Protein AF-A0A7V3M1S3-F1 (afdb_monomer_lite)

Secondary structure (DSSP, 8-state):
--HHHHHHHHHHHHHHHHHHHHHHHHHHHHTS---HHHHHHHHHHHHHHHHHHHHHHH-GGGG---GGGHHHHHHIIIIIIIHHHHHHHHHHH-

pLDDT: mean 87.77, std 6.74, range [64.12, 96.62]

Foldseek 3Di:
DDPVVVVVVVVVVVVVVVVVVLVVLVCCVPVVVQDLLNVLVVVVVVCCVVVVVVCVVPPCVVVDDDPVCVVVVVCCVVVVRVVVSVVVSVVSSD

Structure (mmCIF, N/CA/C/O backbone):
data_AF-A0A7V3M1S3-F1
#
_entry.id   AF-A0A7V3M1S3-F1
#
loop_
_atom_site.group_PDB
_atom_site.id
_atom_site.type_symbol
_atom_site.label_atom_id
_atom_site.label_alt_id
_atom_site.label_comp_id
_atom_site.label_asym_id
_atom_site.label_entity_id
_atom_site.label_seq_id
_atom_site.pdbx_PDB_ins_code
_atom_site.Cartn_x
_atom_site.Cartn_y
_atom_site.Cartn_z
_atom_site.occupancy
_atom_site.B_iso_or_equiv
_atom_site.auth_seq_id
_atom_site.auth_comp_id
_atom_site.auth_asym_id
_atom_site.auth_atom_id
_atom_site.pdbx_PDB_model_num
ATOM 1 N N . MET A 1 1 ? -15.176 21.719 12.080 1.00 67.19 1 MET A N 1
ATOM 2 C CA . MET A 1 1 ? -15.436 21.566 10.627 1.00 67.19 1 MET A CA 1
ATOM 3 C C . MET A 1 1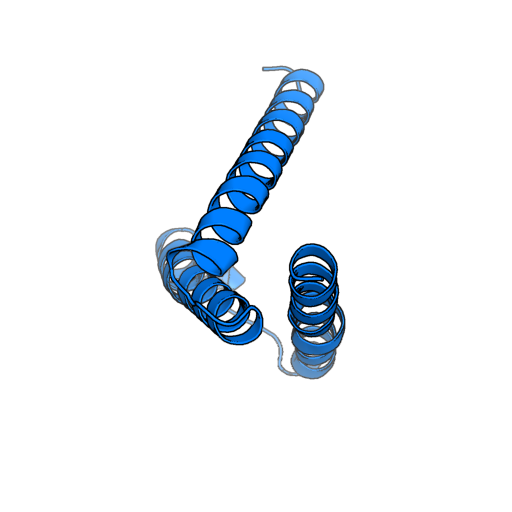 ? -16.704 20.752 10.454 1.00 67.19 1 MET A C 1
ATOM 5 O O . MET A 1 1 ? -16.873 19.782 11.184 1.00 67.19 1 MET A O 1
ATOM 9 N N . THR A 1 2 ? -17.600 21.138 9.546 1.00 91.69 2 THR A N 1
ATOM 10 C CA . THR A 1 2 ? -18.804 20.341 9.265 1.00 91.69 2 THR A CA 1
ATOM 11 C C . THR A 1 2 ? -18.418 19.013 8.594 1.00 91.69 2 THR A C 1
ATOM 13 O O . THR A 1 2 ? -17.376 18.949 7.931 1.00 91.69 2 THR A O 1
ATOM 16 N N . PRO A 1 3 ? -19.220 17.942 8.739 1.00 89.88 3 PRO A N 1
ATOM 17 C CA . PRO A 1 3 ? -18.958 16.660 8.079 1.00 89.88 3 PRO A CA 1
ATOM 18 C C . PRO A 1 3 ? -18.764 16.793 6.561 1.00 89.88 3 PRO A C 1
ATOM 20 O O . PRO A 1 3 ? -17.860 16.172 6.008 1.00 89.88 3 PRO A O 1
ATOM 23 N N . LEU A 1 4 ? -19.543 17.676 5.921 1.00 92.12 4 LEU A N 1
ATOM 24 C CA . LEU A 1 4 ? -19.411 18.038 4.50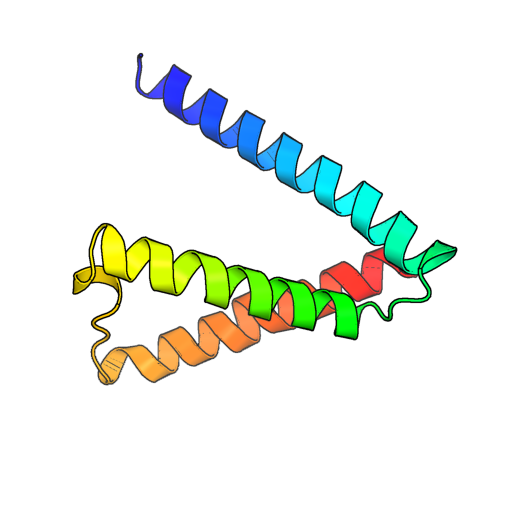7 1.00 92.12 4 LEU A CA 1
ATOM 25 C C . LEU A 1 4 ? -18.040 18.639 4.188 1.00 92.12 4 LEU A C 1
ATOM 27 O O . LEU A 1 4 ? -17.352 18.133 3.312 1.00 92.12 4 LEU A O 1
ATOM 31 N N . ALA A 1 5 ? -17.598 19.656 4.935 1.00 93.12 5 ALA A N 1
ATOM 32 C CA . ALA A 1 5 ? -16.297 20.283 4.697 1.00 93.12 5 ALA A CA 1
ATOM 33 C C . ALA A 1 5 ? -15.134 19.288 4.848 1.00 93.12 5 ALA A C 1
ATOM 35 O O . ALA A 1 5 ? -14.195 19.311 4.054 1.00 93.12 5 ALA A O 1
ATOM 36 N N . ARG A 1 6 ? -15.208 18.382 5.835 1.00 93.56 6 ARG A N 1
ATOM 37 C CA . ARG A 1 6 ? -14.203 17.322 6.021 1.00 93.56 6 ARG A CA 1
ATOM 38 C C . ARG A 1 6 ? -14.204 16.338 4.850 1.00 93.56 6 ARG A C 1
ATOM 40 O O . ARG A 1 6 ? -13.135 16.011 4.345 1.00 93.56 6 ARG A O 1
ATOM 47 N N . GLY A 1 7 ? -15.386 15.898 4.414 1.00 93.56 7 GLY A N 1
ATOM 48 C CA . GLY A 1 7 ? -15.539 15.007 3.263 1.00 93.56 7 GLY A CA 1
ATOM 49 C C . GLY A 1 7 ? -14.982 15.624 1.981 1.00 93.56 7 GLY A C 1
ATOM 50 O O . GLY A 1 7 ? -14.169 14.999 1.306 1.00 93.56 7 GLY A O 1
ATOM 51 N N . THR A 1 8 ? -15.330 16.881 1.696 1.00 95.50 8 THR A N 1
ATOM 52 C CA . THR A 1 8 ? -14.830 17.612 0.523 1.00 95.50 8 THR A CA 1
ATOM 53 C C . THR A 1 8 ? -13.309 17.735 0.537 1.00 95.50 8 THR A C 1
ATOM 55 O O . THR A 1 8 ? -12.669 17.489 -0.482 1.00 95.50 8 THR A O 1
ATOM 58 N N . LEU A 1 9 ? -12.710 18.051 1.689 1.00 95.56 9 LEU A N 1
ATOM 59 C CA . LEU A 1 9 ? -11.252 18.122 1.828 1.00 95.56 9 LEU A CA 1
ATOM 60 C C . LEU A 1 9 ? -10.572 16.770 1.601 1.00 95.56 9 LEU A C 1
ATOM 62 O O . LEU A 1 9 ? -9.547 16.719 0.928 1.00 95.56 9 LEU A O 1
ATOM 66 N N . MET A 1 10 ? -11.146 15.680 2.114 1.00 93.62 10 MET A N 1
ATOM 67 C CA . MET A 1 10 ? -10.615 14.332 1.885 1.00 93.62 10 MET A CA 1
ATOM 68 C C . MET A 1 10 ? -10.655 13.951 0.402 1.00 93.62 10 MET A C 1
ATOM 70 O O . MET A 1 10 ? -9.671 13.429 -0.115 1.00 93.62 10 MET A O 1
ATOM 74 N N . VAL A 1 11 ? -11.754 14.256 -0.295 1.00 94.69 11 VAL A N 1
ATOM 75 C CA . VAL A 1 11 ? -11.880 14.009 -1.740 1.00 94.69 11 VAL A CA 1
ATOM 76 C C . VAL A 1 11 ? -10.886 14.857 -2.530 1.00 94.69 11 VAL A C 1
ATOM 78 O O . VAL A 1 11 ? -10.190 14.328 -3.393 1.00 94.69 11 VAL A O 1
ATOM 81 N N . ALA A 1 12 ? -10.770 16.149 -2.216 1.00 96.12 12 ALA A N 1
ATOM 82 C CA . ALA A 1 12 ? -9.831 17.045 -2.886 1.00 96.12 12 ALA A CA 1
ATOM 83 C C . ALA A 1 12 ? -8.373 16.598 -2.685 1.00 96.12 12 ALA A C 1
ATOM 85 O O . ALA A 1 12 ? -7.605 16.550 -3.645 1.00 96.12 12 ALA A O 1
ATOM 86 N N . ALA A 1 13 ? -8.004 16.205 -1.463 1.00 94.81 13 ALA A N 1
ATOM 87 C CA . ALA A 1 13 ? -6.677 15.677 -1.162 1.00 94.81 13 ALA A CA 1
ATOM 88 C C . ALA A 1 13 ? -6.408 14.364 -1.911 1.00 94.81 13 ALA A C 1
ATOM 90 O O . ALA A 1 13 ? -5.353 14.210 -2.525 1.00 94.81 13 ALA A O 1
ATOM 91 N N . ALA A 1 14 ? -7.375 13.442 -1.925 1.00 91.12 14 ALA A N 1
ATOM 92 C CA . ALA A 1 14 ? -7.257 12.188 -2.661 1.00 91.12 14 ALA A CA 1
ATOM 93 C C . ALA A 1 14 ? -7.072 12.425 -4.168 1.00 91.12 14 ALA A C 1
ATOM 95 O O . ALA A 1 14 ? -6.188 11.818 -4.775 1.00 91.12 14 ALA A O 1
ATOM 96 N N . ALA A 1 15 ? -7.849 13.340 -4.756 1.00 92.75 15 ALA A N 1
ATOM 97 C CA . ALA A 1 15 ? -7.741 13.714 -6.164 1.00 92.75 15 ALA A CA 1
ATOM 98 C C . ALA A 1 15 ? -6.373 14.334 -6.489 1.00 92.75 15 ALA A C 1
ATOM 100 O O . ALA A 1 15 ? -5.750 13.958 -7.482 1.00 92.75 15 ALA A O 1
ATOM 101 N N . ALA A 1 16 ? -5.866 15.220 -5.627 1.00 94.06 16 ALA A N 1
ATOM 102 C CA . ALA A 1 16 ? -4.541 15.811 -5.786 1.00 94.06 16 ALA A CA 1
ATOM 103 C C . ALA A 1 16 ? -3.428 14.750 -5.728 1.00 94.06 16 ALA A C 1
ATOM 105 O O . ALA A 1 16 ? -2.556 14.730 -6.597 1.00 94.06 16 ALA A O 1
ATOM 106 N N . CYS A 1 17 ? -3.484 13.825 -4.762 1.00 91.50 17 CYS A N 1
ATOM 107 C CA . CYS A 1 17 ? -2.531 12.717 -4.664 1.00 91.50 17 CYS A CA 1
ATOM 108 C C . CYS A 1 17 ? -2.561 11.819 -5.909 1.00 91.50 17 CYS A C 1
ATOM 110 O O . CYS A 1 17 ? -1.507 11.430 -6.409 1.00 91.50 17 CYS A O 1
ATOM 112 N N . TRP A 1 18 ? -3.752 11.508 -6.427 1.00 89.25 18 TRP A N 1
ATOM 113 C CA . TRP A 1 18 ? -3.915 10.693 -7.633 1.00 89.25 18 TRP A CA 1
ATOM 114 C C . TRP A 1 18 ? -3.381 11.380 -8.894 1.00 89.25 18 TRP A C 1
ATOM 116 O O . TRP A 1 18 ? -2.683 10.752 -9.697 1.00 89.25 18 TRP A O 1
ATOM 126 N N . GLY A 1 19 ? -3.672 12.673 -9.054 1.00 88.19 19 GLY A N 1
ATOM 127 C CA . GLY A 1 19 ? -3.166 13.477 -10.165 1.00 88.19 19 GLY A CA 1
ATOM 128 C C . GLY A 1 19 ? -1.641 13.579 -10.143 1.00 88.19 19 GLY A C 1
ATOM 129 O O . GLY A 1 19 ? -0.989 13.248 -11.131 1.00 88.19 19 GLY A O 1
ATOM 130 N N . ALA A 1 20 ? -1.064 13.940 -8.993 1.00 90.31 20 ALA A N 1
ATOM 131 C CA . ALA A 1 20 ? 0.386 14.030 -8.820 1.00 90.31 20 ALA A CA 1
ATOM 132 C C . ALA A 1 20 ? 1.081 12.685 -9.080 1.00 90.31 20 ALA A C 1
ATOM 134 O O . ALA A 1 20 ? 2.089 12.634 -9.786 1.00 90.31 20 ALA A O 1
ATOM 135 N N . PHE A 1 21 ? 0.514 11.589 -8.565 1.00 86.44 21 PHE A N 1
ATOM 136 C CA . PHE A 1 21 ? 1.035 10.248 -8.804 1.00 86.44 21 PHE A CA 1
ATOM 137 C C . PHE A 1 21 ? 1.103 9.912 -10.300 1.00 86.44 21 PHE A C 1
ATOM 139 O O . PHE A 1 21 ? 2.113 9.383 -10.754 1.00 86.44 21 PHE A O 1
ATOM 146 N N . SER A 1 22 ? 0.059 10.232 -11.070 1.00 82.56 22 SER A N 1
ATOM 147 C CA . SER A 1 22 ? -0.007 9.891 -12.498 1.00 82.56 22 SER A CA 1
ATOM 148 C C . SER A 1 22 ? 1.078 10.603 -13.311 1.00 82.56 22 SER A C 1
ATOM 150 O O . SER A 1 22 ? 1.715 9.985 -14.165 1.00 82.56 22 SER A O 1
ATOM 152 N N . THR A 1 23 ? 1.352 11.871 -12.996 1.00 87.25 23 THR A N 1
ATOM 153 C CA . THR A 1 23 ? 2.447 12.634 -13.614 1.00 87.25 23 THR A CA 1
ATOM 154 C C . THR A 1 23 ? 3.810 12.033 -13.275 1.00 87.25 23 THR A C 1
ATOM 156 O O . THR A 1 23 ? 4.609 11.775 -14.173 1.00 87.25 23 THR A O 1
ATOM 159 N N . VAL A 1 24 ? 4.064 11.753 -11.993 1.00 86.56 24 VAL A N 1
ATOM 160 C CA . VAL A 1 24 ? 5.338 11.167 -11.538 1.00 86.56 24 VAL A CA 1
ATOM 161 C C . VAL A 1 24 ? 5.554 9.774 -12.131 1.00 86.56 24 VAL A C 1
ATOM 163 O O . VAL A 1 24 ? 6.655 9.466 -12.578 1.00 86.56 24 VAL A O 1
ATOM 166 N N . ALA A 1 25 ? 4.512 8.941 -12.186 1.00 84.25 25 ALA A N 1
ATOM 167 C CA . ALA A 1 25 ? 4.586 7.611 -12.783 1.00 84.25 25 ALA A CA 1
ATOM 168 C C . ALA A 1 25 ? 4.998 7.679 -14.258 1.00 84.25 25 ALA A C 1
ATOM 170 O O . ALA A 1 25 ? 5.881 6.936 -14.675 1.00 84.25 25 ALA A O 1
ATOM 171 N N . LYS A 1 26 ? 4.425 8.614 -15.026 1.00 82.06 26 LYS A N 1
ATOM 172 C CA . LYS A 1 26 ? 4.777 8.795 -16.439 1.00 82.06 26 LYS A CA 1
ATOM 173 C C . LYS A 1 26 ? 6.236 9.215 -16.627 1.00 82.06 26 LYS A C 1
ATOM 175 O O . LYS A 1 26 ? 6.906 8.665 -17.494 1.00 82.06 26 LYS A O 1
ATOM 180 N N . ILE A 1 27 ? 6.743 10.116 -15.785 1.00 85.56 27 ILE A N 1
ATOM 181 C CA . ILE A 1 27 ? 8.166 10.503 -15.782 1.00 85.56 27 ILE A CA 1
ATOM 182 C C . ILE A 1 27 ? 9.051 9.285 -15.477 1.00 85.56 27 ILE A C 1
ATOM 184 O O . ILE A 1 27 ? 10.018 9.028 -16.186 1.00 85.56 27 ILE A O 1
ATOM 188 N N . LEU A 1 28 ? 8.698 8.479 -14.471 1.00 84.00 28 LEU A N 1
ATOM 189 C CA . LEU A 1 28 ? 9.454 7.271 -14.115 1.00 84.00 28 LEU A CA 1
ATOM 190 C C . LEU A 1 28 ? 9.461 6.211 -15.228 1.00 84.00 28 LEU A C 1
ATOM 192 O O . LEU A 1 28 ? 10.451 5.494 -15.372 1.00 84.00 28 LEU A O 1
ATOM 196 N N . PHE A 1 29 ? 8.390 6.121 -16.018 1.00 81.12 29 PHE A N 1
ATOM 197 C CA . PHE A 1 29 ? 8.320 5.220 -17.171 1.00 81.12 29 PHE A CA 1
ATOM 198 C C . PHE A 1 29 ? 9.170 5.701 -18.342 1.00 81.12 29 PHE A C 1
ATOM 200 O O . PHE A 1 29 ? 9.915 4.910 -18.915 1.00 81.12 29 PHE A O 1
ATOM 207 N N . VAL A 1 30 ? 9.062 6.985 -18.693 1.00 77.81 30 VAL A N 1
ATOM 208 C CA . VAL A 1 30 ? 9.704 7.550 -19.888 1.00 77.81 30 VAL A CA 1
ATOM 209 C C . VAL A 1 30 ? 11.180 7.855 -19.645 1.00 77.81 30 VAL A C 1
ATOM 211 O O . VAL A 1 30 ? 12.024 7.485 -20.454 1.00 77.81 30 VAL A O 1
ATOM 214 N N . GLU A 1 31 ? 11.502 8.515 -18.535 1.00 80.06 31 GLU A N 1
ATOM 215 C CA . GLU A 1 31 ? 12.859 8.989 -18.235 1.00 80.06 31 GLU A CA 1
ATOM 216 C C . GLU A 1 31 ? 13.610 8.030 -17.309 1.00 80.06 31 GLU A C 1
ATOM 218 O O . GLU A 1 31 ? 14.805 7.800 -17.477 1.00 80.06 31 GLU A O 1
ATOM 223 N N . GLY A 1 32 ? 12.910 7.441 -16.336 1.00 75.50 32 GLY A N 1
ATOM 224 C CA . GLY A 1 32 ? 13.509 6.534 -15.352 1.00 75.50 32 GLY A CA 1
ATOM 225 C C . GLY A 1 32 ? 13.729 5.103 -15.851 1.00 75.50 32 GLY A C 1
ATOM 226 O O . GLY A 1 32 ? 14.334 4.310 -15.130 1.00 75.50 32 GLY A O 1
ATOM 227 N N . ALA A 1 33 ? 13.218 4.760 -17.041 1.00 77.88 33 ALA A N 1
ATOM 228 C CA . ALA A 1 33 ? 13.220 3.407 -17.608 1.00 77.88 33 ALA A CA 1
ATOM 229 C C . ALA A 1 33 ? 12.686 2.324 -16.641 1.00 77.88 33 ALA A C 1
ATOM 231 O O . ALA A 1 33 ? 13.074 1.155 -16.706 1.00 77.88 33 ALA A O 1
ATOM 232 N N . VAL A 1 34 ? 11.792 2.704 -15.722 1.00 82.62 34 VAL A N 1
ATOM 233 C CA . VAL A 1 34 ? 11.188 1.778 -14.761 1.00 82.62 34 VAL A CA 1
ATOM 234 C C . VAL A 1 34 ? 10.039 1.052 -15.445 1.00 82.62 34 VAL A C 1
ATOM 236 O O . VAL A 1 34 ? 9.142 1.685 -16.000 1.00 82.62 34 VAL A O 1
ATOM 239 N N . SER A 1 35 ? 10.015 -0.281 -15.378 1.00 85.06 35 SER A N 1
ATOM 240 C CA . SER A 1 35 ? 8.880 -1.022 -15.926 1.00 85.06 35 SER A CA 1
ATOM 241 C C . SER A 1 35 ? 7.596 -0.735 -15.125 1.00 85.06 35 SER A C 1
ATOM 243 O O . SER A 1 35 ? 7.644 -0.626 -13.892 1.00 85.06 35 SER A O 1
ATOM 245 N N . PRO A 1 36 ? 6.421 -0.660 -15.778 1.00 81.69 36 PRO A N 1
ATOM 246 C CA . PRO A 1 36 ? 5.133 -0.468 -15.105 1.00 81.69 36 PRO A CA 1
ATOM 247 C C . PRO A 1 36 ? 4.897 -1.448 -13.951 1.00 81.69 36 PRO A C 1
ATOM 249 O O . PRO A 1 36 ? 4.403 -1.080 -12.886 1.00 81.69 36 PRO A O 1
ATOM 252 N N . GLN A 1 37 ? 5.322 -2.695 -14.133 1.00 82.31 37 GLN A N 1
ATOM 253 C CA . GLN A 1 37 ? 5.190 -3.767 -13.155 1.00 82.31 37 GLN A CA 1
ATOM 254 C C . GLN A 1 37 ? 6.151 -3.583 -11.974 1.00 82.31 37 GLN A C 1
ATOM 256 O O . GLN A 1 37 ? 5.756 -3.809 -10.830 1.00 82.31 37 GLN A O 1
ATOM 261 N N . ALA A 1 38 ? 7.385 -3.126 -12.221 1.00 85.56 38 ALA A N 1
ATOM 262 C CA . ALA A 1 38 ? 8.317 -2.789 -11.147 1.00 85.56 38 ALA A CA 1
ATOM 263 C C . ALA A 1 38 ? 7.784 -1.621 -10.311 1.00 85.56 38 ALA A C 1
ATOM 265 O O . ALA A 1 38 ? 7.798 -1.697 -9.082 1.00 85.56 38 ALA A O 1
ATOM 266 N N . LEU A 1 39 ? 7.226 -0.584 -10.949 1.00 85.25 39 LEU A N 1
ATOM 267 C CA . LEU A 1 39 ? 6.615 0.532 -10.225 1.00 85.25 39 LEU A CA 1
ATOM 268 C C . LEU A 1 39 ? 5.414 0.073 -9.385 1.00 85.25 39 LEU A C 1
ATOM 270 O O . LEU A 1 39 ? 5.281 0.490 -8.235 1.00 85.25 39 LEU A O 1
ATOM 274 N N . ALA A 1 40 ? 4.573 -0.821 -9.915 1.00 85.88 40 ALA A N 1
ATOM 275 C CA . ALA A 1 40 ? 3.469 -1.426 -9.167 1.00 85.88 40 ALA A CA 1
ATOM 276 C C . ALA A 1 40 ? 3.964 -2.139 -7.897 1.00 85.88 40 ALA A C 1
ATOM 278 O O . ALA A 1 40 ? 3.441 -1.907 -6.804 1.00 85.88 40 ALA A O 1
ATOM 279 N N . GLY A 1 41 ? 5.000 -2.972 -8.040 1.00 86.81 41 GLY A N 1
ATOM 280 C CA . GLY A 1 41 ? 5.608 -3.713 -6.936 1.00 86.81 41 GLY A CA 1
ATOM 281 C C . GLY A 1 41 ? 6.216 -2.793 -5.878 1.00 86.81 41 GLY A C 1
ATOM 282 O O . GLY A 1 41 ? 5.937 -2.957 -4.691 1.00 86.81 41 GLY A O 1
ATOM 283 N N . ILE A 1 42 ? 6.971 -1.775 -6.302 1.00 88.25 42 ILE A N 1
ATOM 284 C CA . ILE A 1 42 ? 7.575 -0.775 -5.407 1.00 88.25 42 ILE A CA 1
ATOM 285 C C . ILE A 1 42 ? 6.494 -0.034 -4.618 1.00 88.25 42 ILE A C 1
ATOM 287 O O . ILE A 1 42 ? 6.619 0.121 -3.405 1.00 88.25 42 ILE A O 1
ATOM 291 N N . ARG A 1 43 ? 5.402 0.385 -5.268 1.00 86.88 43 ARG A N 1
ATOM 292 C CA . ARG A 1 43 ? 4.287 1.062 -4.588 1.00 86.88 43 ARG A CA 1
ATOM 293 C C . ARG A 1 43 ? 3.596 0.170 -3.568 1.00 86.88 43 ARG A C 1
ATOM 295 O O . ARG A 1 43 ? 3.284 0.646 -2.481 1.00 86.88 43 ARG A O 1
ATOM 302 N N . ALA A 1 44 ? 3.347 -1.092 -3.908 1.00 87.44 44 ALA A N 1
ATOM 303 C CA . ALA A 1 44 ? 2.732 -2.041 -2.987 1.00 87.44 44 ALA A CA 1
ATOM 304 C C . ALA A 1 44 ? 3.633 -2.299 -1.770 1.00 87.44 44 ALA A C 1
ATOM 306 O O . ALA A 1 44 ? 3.152 -2.279 -0.637 1.00 87.44 44 ALA A O 1
ATOM 307 N N . ALA A 1 45 ? 4.941 -2.458 -1.994 1.00 90.12 45 ALA A N 1
ATOM 308 C CA . ALA A 1 45 ? 5.922 -2.611 -0.928 1.00 90.12 45 ALA A CA 1
ATOM 309 C C . ALA A 1 45 ? 5.983 -1.364 -0.035 1.00 90.12 45 ALA A C 1
ATOM 311 O O . ALA A 1 45 ? 5.860 -1.497 1.176 1.00 90.12 45 ALA A O 1
ATOM 312 N N . LEU A 1 46 ? 6.081 -0.163 -0.618 1.00 91.06 46 LEU A N 1
ATOM 313 C CA . LEU A 1 46 ? 6.063 1.108 0.117 1.00 91.06 46 LEU A CA 1
ATOM 314 C C . LEU A 1 46 ? 4.777 1.291 0.925 1.00 91.06 46 LEU A C 1
ATOM 316 O O . LEU A 1 46 ? 4.819 1.702 2.080 1.00 91.06 46 LEU A O 1
ATOM 320 N N . ALA A 1 47 ? 3.621 0.975 0.339 1.00 91.06 47 ALA A N 1
ATOM 321 C CA . ALA A 1 47 ? 2.353 1.052 1.050 1.00 91.06 47 ALA A CA 1
ATOM 322 C C . ALA A 1 47 ? 2.343 0.100 2.252 1.00 91.06 47 ALA A C 1
ATOM 324 O O . ALA A 1 47 ? 1.966 0.514 3.343 1.00 91.06 47 ALA A O 1
ATOM 325 N N . ALA A 1 48 ? 2.800 -1.143 2.085 1.00 90.81 48 ALA A N 1
ATOM 326 C CA . ALA A 1 48 ? 2.882 -2.105 3.180 1.00 90.81 48 ALA A CA 1
ATOM 327 C C . ALA A 1 48 ? 3.879 -1.665 4.266 1.00 90.81 48 ALA A C 1
ATOM 329 O O . ALA A 1 48 ? 3.545 -1.703 5.449 1.00 90.81 48 ALA A O 1
ATOM 330 N N . THR A 1 49 ? 5.073 -1.203 3.886 1.00 94.19 49 THR A N 1
ATOM 331 C CA . THR A 1 49 ? 6.118 -0.775 4.831 1.00 94.19 49 THR A CA 1
ATOM 332 C C . THR A 1 49 ? 5.779 0.519 5.556 1.00 94.19 49 THR A C 1
ATOM 334 O O . THR A 1 49 ? 6.312 0.743 6.634 1.00 94.19 49 THR A O 1
ATOM 337 N N . LEU A 1 50 ? 4.893 1.357 5.016 1.00 94.50 50 LEU A N 1
ATOM 338 C CA . LEU A 1 50 ? 4.400 2.549 5.705 1.00 94.50 50 LEU A CA 1
ATOM 339 C C . LEU A 1 50 ? 3.161 2.242 6.550 1.00 94.50 50 LEU A C 1
ATOM 341 O O . LEU A 1 50 ? 3.108 2.615 7.720 1.00 94.50 50 LEU A O 1
ATOM 345 N N . LEU A 1 51 ? 2.171 1.549 5.979 1.00 92.44 51 LEU A N 1
ATOM 346 C CA . LEU A 1 51 ? 0.887 1.312 6.640 1.00 92.44 51 LEU A CA 1
ATOM 347 C C . LEU A 1 51 ? 0.993 0.303 7.778 1.00 92.44 51 LEU A C 1
ATOM 349 O O . LEU A 1 51 ? 0.342 0.502 8.796 1.00 92.44 51 LEU A O 1
ATOM 353 N N . VAL A 1 52 ? 1.798 -0.756 7.654 1.00 94.38 52 VAL A N 1
ATOM 354 C CA . VAL A 1 52 ? 1.909 -1.751 8.731 1.00 94.38 52 VAL A CA 1
ATOM 355 C C . VAL A 1 52 ? 2.516 -1.129 9.995 1.00 94.38 52 VAL A C 1
ATOM 357 O O . VAL A 1 52 ? 1.874 -1.231 11.039 1.00 94.38 52 VAL A O 1
ATOM 360 N N . PRO A 1 53 ? 3.666 -0.425 9.955 1.00 95.56 53 PRO A N 1
ATOM 361 C CA . PRO A 1 53 ? 4.189 0.263 11.136 1.00 95.56 53 PRO A CA 1
ATOM 362 C C . PRO A 1 53 ? 3.263 1.365 11.647 1.00 95.56 53 PRO A C 1
ATOM 364 O O . PRO A 1 53 ? 3.057 1.467 12.851 1.00 95.56 53 PRO A O 1
ATOM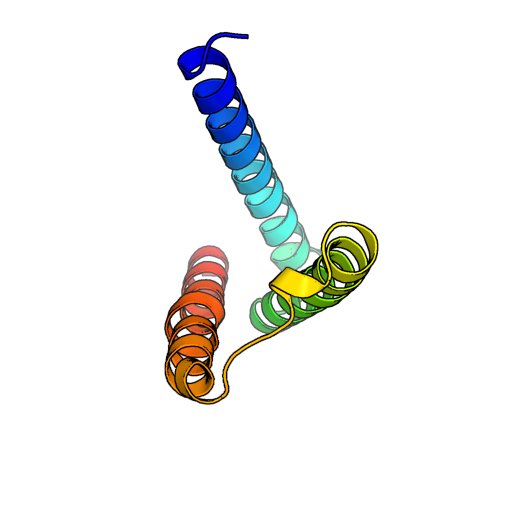 367 N N . ALA A 1 54 ? 2.659 2.152 10.752 1.00 95.88 54 ALA A N 1
ATOM 368 C CA . ALA A 1 54 ? 1.668 3.158 11.127 1.00 95.88 54 ALA A CA 1
ATOM 369 C C . ALA A 1 54 ? 0.516 2.546 11.941 1.00 95.88 54 ALA A C 1
ATOM 371 O O . ALA A 1 54 ? 0.194 3.026 13.026 1.00 95.88 54 ALA A O 1
ATOM 372 N N . LEU A 1 55 ? -0.077 1.457 11.449 1.00 94.50 55 LEU A N 1
ATOM 373 C CA . LEU A 1 55 ? -1.164 0.762 12.133 1.00 94.50 55 LEU A CA 1
ATOM 374 C C . LEU A 1 55 ? -0.689 0.095 13.425 1.00 94.50 55 LEU A C 1
ATOM 376 O O . LEU A 1 55 ? -1.404 0.156 14.416 1.00 94.50 55 LEU A O 1
ATOM 380 N N . LEU A 1 56 ? 0.519 -0.476 13.461 1.00 94.56 56 LEU A N 1
ATOM 381 C CA . LEU A 1 56 ? 1.096 -1.026 14.693 1.00 94.56 56 LEU A CA 1
ATOM 382 C C . LEU A 1 56 ? 1.225 0.032 15.797 1.00 94.56 56 LEU A C 1
ATOM 384 O O . LEU A 1 56 ? 1.001 -0.289 16.962 1.00 94.56 56 LEU A O 1
ATOM 388 N N . LEU A 1 57 ? 1.586 1.268 15.439 1.00 96.62 57 LEU A N 1
ATOM 389 C CA . LEU A 1 57 ? 1.779 2.367 16.387 1.00 96.62 57 LEU A CA 1
ATOM 390 C C . LEU A 1 57 ? 0.465 3.039 16.809 1.00 96.62 57 LEU A C 1
ATOM 392 O O . LEU A 1 57 ? 0.353 3.459 17.958 1.00 96.62 57 LEU A O 1
ATOM 396 N N . TRP A 1 58 ? -0.514 3.158 15.905 1.00 96.62 58 TRP A N 1
ATOM 397 C CA . TRP A 1 58 ? -1.777 3.852 16.187 1.00 96.62 58 TRP A CA 1
ATOM 398 C C . TRP A 1 58 ? -2.896 2.942 16.687 1.00 96.62 58 TRP A C 1
ATOM 400 O O . TRP A 1 58 ? -3.597 3.316 17.624 1.00 96.62 58 TRP A O 1
ATOM 410 N N . ASP A 1 59 ? -3.087 1.777 16.068 1.00 94.50 59 ASP A N 1
ATOM 411 C CA . ASP A 1 59 ? -4.116 0.816 16.467 1.00 94.50 59 ASP A CA 1
ATOM 412 C C . ASP A 1 59 ? -3.764 -0.609 15.987 1.00 94.50 59 ASP A C 1
ATOM 414 O O . ASP A 1 59 ? -4.197 -1.056 14.914 1.00 94.50 59 ASP A O 1
ATOM 418 N N . PRO A 1 60 ? -2.994 -1.371 16.785 1.00 91.56 60 PRO A N 1
ATOM 419 C CA . PRO A 1 60 ? -2.575 -2.718 16.414 1.00 91.56 60 PRO A CA 1
ATOM 420 C C . PRO A 1 60 ? -3.749 -3.703 16.323 1.00 91.56 60 PRO A C 1
ATOM 422 O O . PRO A 1 60 ? -3.589 -4.785 15.751 1.00 91.56 60 PRO A O 1
ATOM 425 N N . ALA A 1 61 ? -4.937 -3.372 16.851 1.00 92.56 61 ALA A N 1
ATOM 426 C CA . ALA A 1 61 ? -6.111 -4.230 16.718 1.00 92.56 61 ALA A CA 1
ATOM 427 C C . ALA A 1 61 ? -6.582 -4.330 15.259 1.00 92.56 61 ALA A C 1
ATOM 429 O O . ALA A 1 61 ? -7.082 -5.383 14.865 1.00 92.56 61 ALA A O 1
ATOM 430 N N . LEU A 1 62 ? -6.338 -3.300 14.438 1.00 88.94 62 LEU A N 1
ATOM 431 C CA . LEU A 1 62 ? -6.670 -3.296 13.008 1.00 88.94 62 LEU A CA 1
ATOM 432 C C . LEU A 1 62 ? -5.859 -4.315 12.193 1.00 88.94 62 LEU A C 1
ATOM 434 O O . LEU A 1 62 ? -6.304 -4.745 11.131 1.00 88.94 62 LEU A O 1
ATOM 438 N N . LEU A 1 63 ? -4.698 -4.747 12.694 1.00 89.38 63 LEU A N 1
ATOM 439 C CA . LEU A 1 63 ? -3.869 -5.782 12.063 1.00 89.38 63 LEU A CA 1
ATOM 440 C C . LEU A 1 63 ? -4.276 -7.206 12.467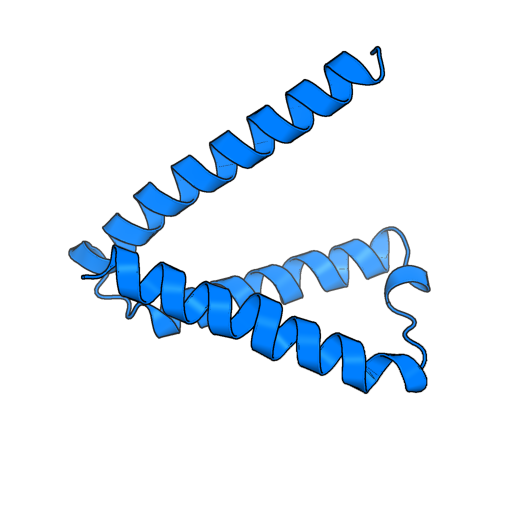 1.00 89.38 63 LEU A C 1
ATOM 442 O O . LEU A 1 63 ? -3.758 -8.180 11.920 1.00 89.38 63 LEU A O 1
ATOM 446 N N . ARG A 1 64 ? -5.203 -7.362 13.421 1.00 92.00 64 ARG A N 1
ATOM 447 C CA . ARG A 1 64 ? -5.662 -8.676 13.888 1.00 92.00 64 ARG A CA 1
ATOM 448 C C . ARG A 1 64 ? -6.759 -9.184 12.967 1.00 92.00 64 ARG A C 1
ATOM 450 O O . ARG A 1 64 ? -7.926 -8.818 13.076 1.00 92.00 64 ARG A O 1
ATOM 457 N N . ILE A 1 65 ? -6.375 -10.074 12.064 1.00 89.50 65 ILE A N 1
ATOM 458 C CA . ILE A 1 65 ? -7.279 -10.640 11.070 1.00 89.50 65 ILE A CA 1
ATOM 459 C C . ILE A 1 65 ? -7.764 -12.016 11.526 1.00 89.50 65 ILE A C 1
ATOM 461 O O . ILE A 1 65 ? -6.973 -12.872 11.919 1.00 89.50 65 ILE A O 1
ATOM 465 N N . ARG A 1 66 ? -9.073 -12.269 11.430 1.00 91.06 66 ARG A N 1
ATOM 466 C CA . ARG A 1 66 ? -9.612 -13.628 11.574 1.00 91.06 66 ARG A CA 1
ATOM 467 C C . ARG A 1 66 ? -9.209 -14.456 10.355 1.00 91.06 66 ARG A C 1
ATOM 469 O O . ARG A 1 66 ? -9.428 -14.008 9.233 1.00 91.06 66 ARG A O 1
ATOM 476 N N . LEU A 1 67 ? -8.719 -15.681 10.559 1.00 91.62 67 LEU A N 1
ATOM 477 C CA . LEU A 1 67 ? -8.329 -16.583 9.461 1.00 91.62 67 LEU A CA 1
ATOM 478 C C . LEU A 1 67 ? -9.468 -16.819 8.455 1.00 91.62 67 LEU A C 1
ATOM 480 O O . LEU A 1 67 ? -9.223 -16.925 7.261 1.00 91.62 67 LEU A O 1
ATOM 484 N N . ALA A 1 68 ? -10.723 -16.801 8.914 1.00 93.00 68 ALA A N 1
ATOM 485 C CA . ALA A 1 68 ? -11.901 -16.901 8.051 1.00 93.00 68 ALA A CA 1
ATOM 486 C C . ALA A 1 68 ? -12.028 -15.756 7.022 1.00 93.00 68 ALA A C 1
ATOM 488 O O . ALA A 1 68 ? -12.707 -15.915 6.014 1.00 93.00 68 ALA A O 1
ATOM 489 N N . HIS A 1 69 ? -11.385 -14.606 7.249 1.00 91.75 69 HIS A N 1
ATOM 490 C CA . HIS A 1 69 ? -11.361 -13.487 6.301 1.00 91.75 69 HIS A CA 1
ATOM 491 C C . HIS A 1 69 ? -10.180 -13.545 5.324 1.00 91.75 69 HIS A C 1
ATOM 493 O O . HIS A 1 69 ? -10.147 -12.749 4.387 1.00 91.75 69 HIS A O 1
ATOM 499 N N . LEU A 1 70 ? -9.221 -14.463 5.507 1.00 91.75 70 LEU A N 1
ATOM 500 C CA . LEU A 1 70 ? -8.066 -14.585 4.612 1.00 91.75 70 LEU A CA 1
ATOM 501 C C . LEU A 1 70 ? -8.461 -14.783 3.144 1.00 91.75 70 LEU A C 1
ATOM 503 O O . LEU A 1 70 ? -7.864 -14.106 2.312 1.00 91.75 70 LEU A O 1
ATOM 507 N N . PRO A 1 71 ? -9.465 -15.612 2.790 1.00 92.31 71 PRO A N 1
ATOM 508 C CA . PRO A 1 71 ? -9.874 -15.753 1.394 1.00 92.31 71 PRO A CA 1
ATOM 509 C C . PRO A 1 71 ? -10.371 -14.435 0.791 1.00 92.31 71 PRO A C 1
ATOM 511 O O . PRO A 1 71 ? -10.021 -14.100 -0.337 1.00 92.31 71 PRO A O 1
ATOM 514 N N . LEU A 1 72 ? -11.135 -13.651 1.560 1.00 92.44 72 LEU A N 1
ATOM 515 C CA . LEU A 1 72 ? -11.637 -12.350 1.118 1.00 92.44 72 LEU A CA 1
ATOM 516 C C . LEU A 1 72 ? -10.500 -11.335 0.949 1.00 92.44 72 LEU A C 1
ATOM 518 O O . LEU A 1 72 ? -10.473 -10.600 -0.033 1.00 92.44 72 LEU A O 1
ATOM 522 N N . LEU A 1 73 ? -9.549 -11.307 1.883 1.00 89.75 73 LEU A N 1
ATOM 523 C CA . LEU A 1 73 ? -8.360 -10.458 1.797 1.00 89.75 73 LEU A CA 1
ATOM 524 C C . LEU A 1 73 ? -7.453 -10.845 0.633 1.00 89.75 73 LEU A C 1
ATOM 526 O O . LEU A 1 73 ? -6.949 -9.962 -0.055 1.00 89.75 73 LEU A O 1
ATOM 530 N N . ALA A 1 74 ? -7.282 -12.142 0.381 1.00 90.50 74 ALA A N 1
ATOM 531 C CA . ALA A 1 74 ? -6.549 -12.636 -0.775 1.00 90.50 74 ALA A CA 1
ATOM 532 C C . ALA A 1 74 ? -7.247 -12.216 -2.073 1.00 90.50 74 ALA A C 1
ATOM 534 O O . ALA A 1 74 ? -6.595 -11.693 -2.973 1.00 90.50 74 ALA A O 1
ATOM 535 N N . PHE A 1 75 ? -8.573 -12.351 -2.147 1.00 93.06 75 PHE A N 1
ATOM 536 C CA . PHE A 1 75 ? -9.345 -11.887 -3.297 1.00 93.06 75 PHE A CA 1
ATOM 537 C C . PHE A 1 75 ? -9.226 -10.370 -3.496 1.00 93.06 75 PHE A C 1
ATOM 539 O O . PHE A 1 75 ? -8.921 -9.921 -4.595 1.00 93.06 75 PHE A O 1
ATOM 546 N N . LEU A 1 76 ? -9.387 -9.568 -2.440 1.00 90.06 76 LEU A N 1
ATOM 547 C CA . LEU A 1 76 ? -9.232 -8.113 -2.508 1.00 90.06 76 LEU A CA 1
ATOM 548 C C . LEU A 1 76 ? -7.808 -7.708 -2.917 1.00 90.06 76 LEU A C 1
ATOM 550 O O . LEU A 1 76 ? -7.631 -6.812 -3.739 1.00 90.06 76 LEU A O 1
ATOM 554 N N . GLY A 1 77 ? -6.789 -8.371 -2.373 1.00 86.94 77 GLY A N 1
ATOM 555 C CA . GLY A 1 77 ? -5.391 -8.114 -2.708 1.00 86.94 77 GLY A CA 1
ATOM 556 C C . GLY A 1 77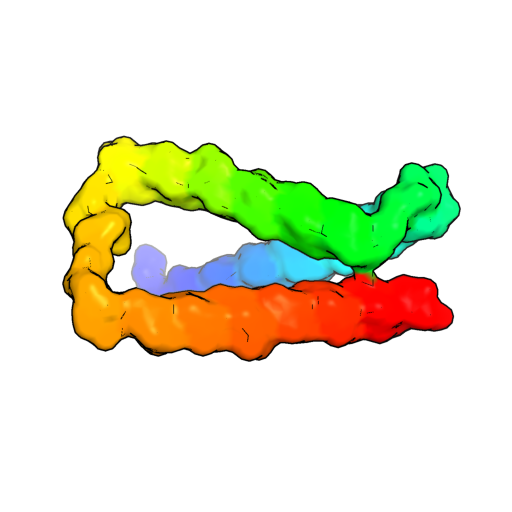 ? -5.064 -8.464 -4.159 1.00 86.94 77 GLY A C 1
ATOM 557 O O . GLY A 1 77 ? -4.431 -7.673 -4.854 1.00 86.94 77 GLY A O 1
ATOM 558 N N . VAL A 1 78 ? -5.528 -9.615 -4.647 1.00 87.12 78 VAL A N 1
ATOM 559 C CA . VAL A 1 78 ? -5.245 -10.079 -6.012 1.00 87.12 78 VAL A CA 1
ATOM 560 C C . VAL A 1 78 ? -6.148 -9.381 -7.030 1.00 87.12 78 VAL A C 1
ATOM 562 O O . VAL A 1 78 ? -5.660 -8.658 -7.897 1.00 87.12 78 VAL A O 1
ATOM 565 N N . ALA A 1 79 ? -7.462 -9.562 -6.919 1.00 87.44 79 ALA A N 1
ATOM 566 C CA . ALA A 1 79 ? -8.422 -9.048 -7.890 1.00 87.44 79 ALA A CA 1
ATOM 567 C C . ALA A 1 79 ? -8.647 -7.538 -7.750 1.00 87.44 79 ALA A C 1
ATOM 569 O O . ALA A 1 79 ? -8.760 -6.833 -8.747 1.00 87.44 79 ALA A O 1
ATOM 570 N N . GLY A 1 80 ? -8.686 -7.024 -6.520 1.00 85.75 80 GLY A N 1
ATOM 571 C CA . GLY A 1 80 ? -8.901 -5.599 -6.276 1.00 85.75 80 GLY A CA 1
ATOM 572 C C . GLY A 1 80 ? -7.641 -4.766 -6.487 1.00 85.75 80 GLY A C 1
ATOM 573 O O . GLY A 1 80 ? -7.683 -3.766 -7.192 1.00 85.75 80 GLY A O 1
ATOM 574 N N . MET A 1 81 ? -6.512 -5.163 -5.894 1.00 86.06 81 MET A N 1
ATOM 575 C CA . MET A 1 81 ? -5.311 -4.320 -5.868 1.00 86.06 81 MET A CA 1
ATOM 576 C C . MET A 1 81 ? -4.300 -4.675 -6.958 1.00 86.06 81 MET A C 1
ATOM 578 O O . MET A 1 81 ? -3.853 -3.777 -7.675 1.00 86.06 81 MET A O 1
ATOM 582 N N . ALA A 1 82 ? -3.923 -5.948 -7.099 1.00 84.44 82 ALA A N 1
ATOM 583 C CA . ALA A 1 82 ? -2.885 -6.352 -8.047 1.00 84.44 82 ALA A CA 1
ATOM 584 C C . ALA A 1 82 ? -3.358 -6.205 -9.498 1.00 84.44 82 ALA A C 1
ATOM 586 O O . ALA A 1 82 ? -2.679 -5.554 -10.290 1.00 84.44 82 ALA A O 1
ATOM 587 N N . MET A 1 83 ? -4.549 -6.718 -9.829 1.00 86.50 83 MET A N 1
ATOM 588 C CA . MET A 1 83 ? -5.128 -6.553 -11.168 1.00 86.50 83 MET A 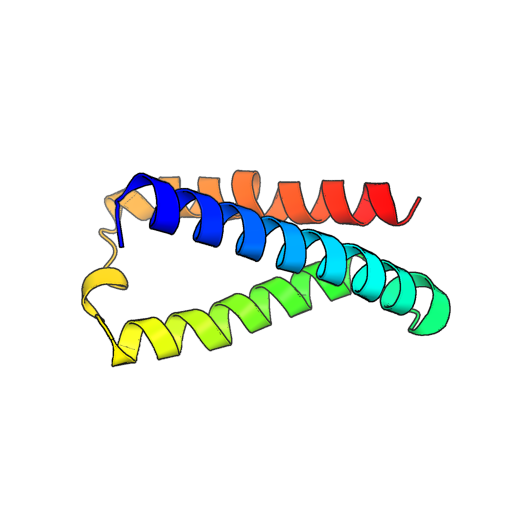CA 1
ATOM 589 C C . MET A 1 83 ? -5.369 -5.076 -11.496 1.00 86.50 83 MET A C 1
ATOM 591 O O . MET A 1 83 ? -4.986 -4.637 -12.575 1.00 86.50 83 MET A O 1
ATOM 595 N N . ASN A 1 84 ? -5.916 -4.282 -10.569 1.00 85.62 84 ASN A N 1
ATOM 596 C CA . ASN A 1 84 ? -6.107 -2.847 -10.800 1.00 85.62 84 ASN A CA 1
ATOM 597 C C . ASN A 1 84 ? -4.787 -2.122 -11.091 1.00 85.62 84 ASN A C 1
ATOM 599 O O . ASN A 1 84 ? -4.707 -1.368 -12.056 1.00 85.62 84 ASN A O 1
ATOM 603 N N . ASN A 1 85 ? -3.740 -2.356 -10.289 1.00 82.50 85 ASN A N 1
ATOM 604 C CA . ASN A 1 85 ? -2.438 -1.734 -10.540 1.00 82.50 85 ASN A CA 1
ATOM 605 C C . ASN A 1 85 ? -1.837 -2.196 -11.866 1.00 82.50 85 ASN A C 1
ATOM 607 O O . ASN A 1 85 ? -1.284 -1.368 -12.582 1.00 82.50 85 ASN A O 1
ATOM 611 N N . PHE A 1 86 ? -1.971 -3.479 -12.204 1.00 82.75 86 PHE A N 1
ATOM 612 C CA . PHE A 1 86 ? -1.509 -4.011 -13.480 1.00 82.75 86 PHE A CA 1
ATOM 613 C C . PHE A 1 86 ? -2.208 -3.315 -14.651 1.00 82.75 86 PHE A C 1
ATOM 615 O O . PHE A 1 86 ? -1.548 -2.648 -15.441 1.00 82.75 86 PHE A O 1
ATOM 622 N N . PHE A 1 87 ? -3.539 -3.383 -14.726 1.00 83.94 87 PHE A N 1
ATOM 623 C CA . PHE A 1 87 ? -4.284 -2.803 -15.843 1.00 83.94 87 PHE A CA 1
ATOM 624 C C . PHE A 1 87 ? -4.119 -1.288 -15.935 1.00 83.94 87 PHE A C 1
ATOM 626 O O . PHE A 1 87 ? -3.925 -0.772 -17.035 1.00 83.94 87 PHE A O 1
ATOM 633 N N . TYR A 1 88 ? -4.147 -0.577 -14.804 1.00 81.00 88 TYR A N 1
ATOM 634 C CA . TYR A 1 88 ? -3.969 0.873 -14.791 1.00 81.00 88 TYR A CA 1
ATOM 635 C C . TYR A 1 88 ? -2.592 1.262 -15.326 1.00 81.00 88 TYR A C 1
ATOM 637 O O . TYR A 1 88 ? -2.502 2.054 -16.261 1.00 81.00 88 TYR A O 1
ATOM 645 N N . LEU A 1 89 ? -1.525 0.675 -14.770 1.00 76.69 89 LEU A N 1
ATOM 646 C CA . LEU A 1 89 ? -0.154 1.034 -15.128 1.00 76.69 89 LEU A CA 1
ATOM 647 C C . LEU A 1 89 ? 0.204 0.592 -16.547 1.00 76.69 89 LEU A C 1
ATOM 649 O O . LEU A 1 89 ? 0.885 1.338 -17.241 1.00 76.69 89 LEU A O 1
ATOM 653 N N . THR A 1 90 ? -0.305 -0.554 -17.008 1.00 79.06 90 THR A N 1
ATOM 654 C CA . THR A 1 90 ? -0.186 -0.962 -18.412 1.00 79.06 90 THR A CA 1
ATOM 655 C C . THR A 1 90 ? -0.891 0.030 -19.336 1.00 79.06 90 THR A C 1
ATOM 657 O O . THR A 1 90 ? -0.292 0.463 -20.315 1.00 79.06 90 THR A O 1
ATOM 660 N N . THR A 1 91 ? -2.117 0.451 -19.008 1.00 78.69 91 THR A N 1
ATOM 661 C CA . THR A 1 91 ? -2.894 1.385 -19.845 1.00 78.69 91 THR A CA 1
ATOM 662 C C . THR A 1 91 ? -2.221 2.744 -19.981 1.00 78.69 91 THR A C 1
ATOM 664 O O . THR A 1 91 ? -2.186 3.286 -21.074 1.00 78.69 91 THR A O 1
ATOM 667 N N . ILE A 1 92 ? -1.671 3.302 -18.901 1.00 71.25 92 ILE A N 1
ATOM 668 C CA . ILE A 1 92 ? -1.000 4.613 -18.971 1.00 71.25 92 ILE A CA 1
ATOM 669 C C . ILE A 1 92 ? 0.417 4.544 -19.558 1.00 71.25 92 ILE A C 1
ATOM 671 O O . ILE A 1 92 ? 1.018 5.589 -19.803 1.00 71.25 92 ILE A O 1
ATOM 675 N N . SER A 1 93 ? 0.970 3.335 -19.697 1.00 64.62 93 SER A N 1
ATOM 676 C CA . SER A 1 93 ? 2.282 3.100 -20.310 1.00 64.62 93 SER A CA 1
ATOM 677 C C . SER A 1 93 ? 2.222 2.836 -21.817 1.00 64.62 93 SER A C 1
ATOM 679 O O . SER A 1 93 ? 3.258 2.937 -22.469 1.00 64.62 93 SER A O 1
ATOM 681 N N . LEU A 1 94 ? 1.039 2.479 -22.337 1.00 64.12 94 LEU A N 1
ATOM 682 C CA . LEU A 1 94 ? 0.719 2.421 -23.770 1.00 64.12 94 LEU A CA 1
ATOM 683 C C . LEU A 1 94 ? 0.615 3.839 -24.349 1.00 64.12 94 LEU A C 1
ATOM 685 O O . LEU A 1 94 ? 1.054 4.012 -25.505 1.00 64.12 94 LEU A O 1
#

Sequence (94 aa):
MTPLARGTLMVAAAAACWGAFSTVAKILFVEGAVSPQALAGIRAALAATLLVPALLLWDPALLRIRLAHLPLLAFLGVAGMAMNNFFYLTTISL

Radius of gyration: 16.36 Å; chains: 1; bounding box: 33×38×40 Å